Protein AF-A0A521ZHH7-F1 (afdb_monomer_lite)

pLDDT: mean 89.49, std 10.68, range [55.5, 97.81]

Radius of gyration: 18.01 Å; chains: 1; bounding box: 31×34×40 Å

Foldseek 3Di:
DVVVCVVVVHDDDPVNVVVVVVVVVVVVVVCPPPDDDDDCVNVPHDPVNVCVVCVVVCVVPVPDDDD

Secondary structure (DSSP, 8-state):
-HHHHHHHT----HHHHHHHHHHHHHHHHHTTS------GGGGT--HHHHHHHHHHHHHHHTPPPP-

Structure (mmCIF, N/CA/C/O backbone):
data_AF-A0A521ZHH7-F1
#
_entry.id   AF-A0A521ZHH7-F1
#
loop_
_atom_site.group_PDB
_atom_site.id
_atom_site.type_symbol
_atom_site.label_atom_id
_atom_site.label_alt_id
_atom_site.label_comp_id
_atom_site.label_asym_id
_atom_site.label_entity_id
_atom_site.label_seq_id
_atom_site.pdbx_PDB_ins_code
_atom_site.Cartn_x
_atom_site.Cartn_y
_atom_site.Cartn_z
_atom_site.occupancy
_atom_site.B_iso_or_equiv
_atom_site.auth_seq_id
_atom_site.auth_comp_id
_atom_site.auth_asym_id
_atom_site.auth_atom_id
_atom_site.pdbx_PDB_model_num
ATOM 1 N N . MET A 1 1 ? -7.983 -2.312 5.270 1.00 91.00 1 MET A N 1
ATOM 2 C CA . MET A 1 1 ? -7.556 -3.230 6.349 1.00 91.00 1 MET A CA 1
ATOM 3 C C . MET A 1 1 ? -8.539 -4.371 6.569 1.00 91.00 1 MET A C 1
ATOM 5 O O . MET A 1 1 ? -8.088 -5.499 6.463 1.00 91.00 1 MET A O 1
ATOM 9 N N . ARG A 1 2 ? -9.847 -4.120 6.749 1.00 92.88 2 ARG A N 1
ATOM 10 C CA . ARG A 1 2 ? -10.886 -5.166 6.924 1.00 92.88 2 ARG A CA 1
ATOM 11 C C . ARG A 1 2 ? -10.752 -6.381 5.990 1.00 92.88 2 ARG A C 1
ATOM 13 O O . ARG A 1 2 ? -10.538 -7.476 6.477 1.00 92.88 2 ARG A O 1
ATOM 20 N N . HIS A 1 3 ? -10.683 -6.175 4.671 1.00 94.62 3 HIS A N 1
ATOM 21 C CA . HIS A 1 3 ? -10.550 -7.289 3.713 1.00 94.62 3 HIS A CA 1
ATOM 22 C C . HIS A 1 3 ? -9.314 -8.186 3.925 1.00 94.62 3 HIS A C 1
ATOM 24 O O . HIS A 1 3 ? -9.350 -9.360 3.577 1.00 94.62 3 HIS A O 1
ATOM 30 N N . ILE A 1 4 ? -8.211 -7.653 4.468 1.00 96.25 4 ILE A N 1
ATOM 31 C CA . ILE A 1 4 ? -7.003 -8.445 4.755 1.00 96.25 4 ILE A CA 1
ATOM 32 C C . ILE A 1 4 ? -7.236 -9.339 5.977 1.00 96.25 4 ILE A C 1
ATOM 34 O O . ILE A 1 4 ? -6.798 -10.484 5.974 1.00 96.25 4 ILE A O 1
ATOM 38 N N . TYR A 1 5 ? -7.930 -8.822 6.993 1.00 96.50 5 TYR A N 1
ATOM 39 C CA . TYR A 1 5 ? -8.308 -9.572 8.194 1.00 96.50 5 TYR A CA 1
ATOM 40 C C . TYR A 1 5 ? -9.329 -10.664 7.861 1.00 96.50 5 TYR A C 1
ATOM 42 O O . TYR A 1 5 ? -9.144 -11.817 8.242 1.00 96.50 5 TYR A O 1
ATOM 50 N N . ASP A 1 6 ? -10.330 -10.334 7.041 1.00 97.12 6 ASP A N 1
ATOM 51 C CA . ASP A 1 6 ? -11.311 -11.307 6.553 1.00 97.12 6 ASP A CA 1
ATOM 52 C C . ASP A 1 6 ? -10.629 -12.433 5.759 1.00 97.12 6 ASP A C 1
ATOM 5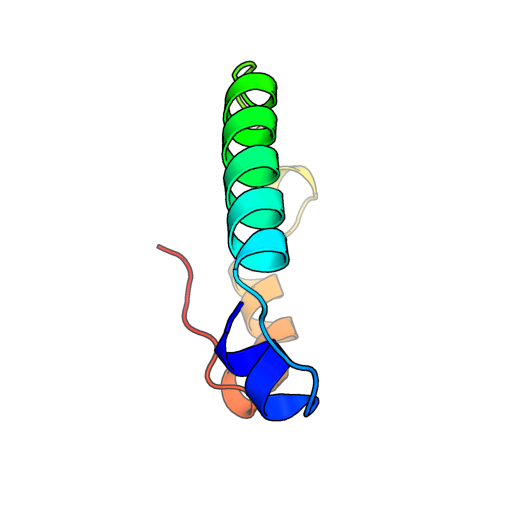4 O O . ASP A 1 6 ? -10.904 -13.612 5.972 1.00 97.12 6 ASP A O 1
ATOM 58 N N . PHE A 1 7 ? -9.693 -12.081 4.869 1.00 97.44 7 PHE A N 1
ATOM 59 C CA . PHE A 1 7 ? -8.922 -13.052 4.091 1.00 97.44 7 PHE A CA 1
ATOM 60 C C . PHE A 1 7 ? -8.027 -13.942 4.964 1.00 97.44 7 PHE A C 1
ATOM 62 O O . PHE A 1 7 ? -7.877 -15.128 4.675 1.00 97.44 7 PHE A O 1
ATOM 69 N N . SER A 1 8 ? -7.417 -13.388 6.014 1.00 97.06 8 SER A N 1
ATOM 70 C CA . SER A 1 8 ? -6.533 -14.139 6.911 1.00 97.06 8 SER A CA 1
ATOM 71 C C . SER A 1 8 ? -7.282 -14.949 7.973 1.00 97.06 8 SER A C 1
ATOM 73 O O . SER A 1 8 ? -6.654 -15.749 8.667 1.00 97.06 8 SER A O 1
ATOM 75 N N . GLY A 1 9 ? -8.601 -14.766 8.102 1.00 96.81 9 GLY A N 1
ATOM 76 C CA . GLY A 1 9 ? -9.415 -15.386 9.149 1.00 96.81 9 GLY A CA 1
ATOM 77 C C . GLY A 1 9 ? -9.126 -1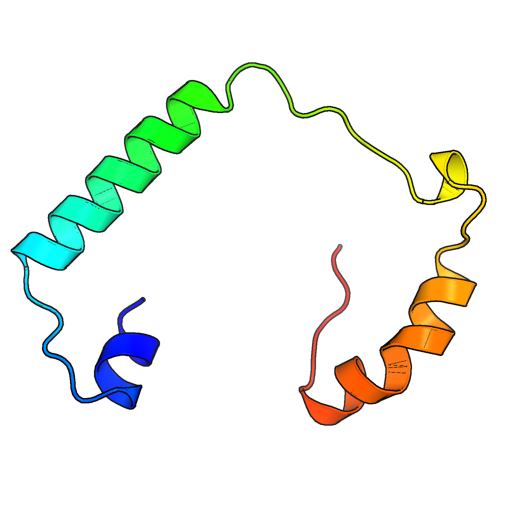4.838 10.550 1.00 96.81 9 GLY A C 1
ATOM 78 O O . GLY A 1 9 ? -9.476 -15.478 11.540 1.00 96.81 9 GLY A O 1
ATOM 79 N N . ILE A 1 10 ? -8.464 -13.683 10.642 1.00 96.81 10 ILE A N 1
ATOM 80 C CA . ILE A 1 10 ? -8.165 -13.008 11.905 1.00 96.81 10 ILE A CA 1
ATOM 81 C C . ILE A 1 10 ? -9.301 -12.032 12.196 1.00 96.81 10 ILE A C 1
ATOM 83 O O . ILE A 1 10 ? -9.693 -11.248 11.335 1.00 96.81 10 ILE A O 1
ATOM 87 N N . GLU A 1 11 ? -9.813 -12.048 13.423 1.00 97.25 11 GLU A N 1
ATOM 88 C CA . GLU A 1 11 ? -10.862 -11.120 13.836 1.00 97.25 11 GLU A CA 1
ATOM 89 C C . GLU A 1 11 ? -10.373 -9.663 13.787 1.00 97.25 11 GLU A C 1
ATOM 91 O O . GLU A 1 11 ? -9.309 -9.322 14.308 1.00 97.25 11 GLU A O 1
ATOM 96 N N . PHE A 1 12 ? -11.168 -8.789 13.167 1.00 96.81 12 PHE A N 1
ATOM 97 C CA . PHE A 1 12 ? -10.913 -7.351 13.134 1.00 96.81 12 PHE A CA 1
ATOM 98 C C . PHE A 1 12 ? -11.667 -6.651 14.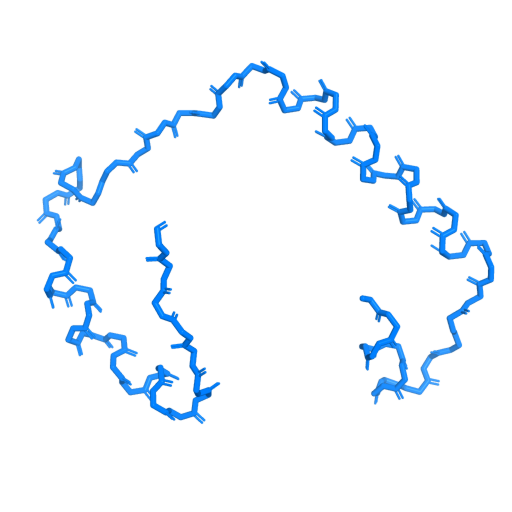271 1.00 96.81 12 PHE A C 1
ATOM 100 O O . PHE A 1 12 ? -12.797 -6.194 14.088 1.00 96.81 12 PHE A O 1
ATOM 107 N N . THR A 1 13 ? -11.049 -6.610 15.455 1.00 97.75 13 THR A N 1
ATOM 108 C CA . THR A 1 13 ? -11.679 -6.076 16.674 1.00 97.75 13 THR A CA 1
ATOM 109 C C . THR A 1 13 ? -11.794 -4.541 16.662 1.00 97.75 13 THR A C 1
ATOM 111 O O . THR A 1 13 ? -11.016 -3.870 15.970 1.00 97.75 13 THR A O 1
ATOM 114 N N . PRO A 1 14 ? -12.712 -3.951 17.455 1.00 97.50 14 PRO A N 1
ATOM 115 C CA . PRO A 1 14 ? -12.817 -2.496 17.602 1.00 97.50 14 PRO A CA 1
ATOM 116 C C . PRO A 1 14 ? -11.513 -1.826 18.060 1.00 97.50 14 PRO A C 1
ATOM 118 O O . PRO A 1 14 ? -11.138 -0.779 17.539 1.00 97.50 14 PRO A O 1
ATOM 121 N N . GLU A 1 15 ? -10.775 -2.454 18.976 1.00 97.62 15 GLU A N 1
ATOM 122 C CA . GLU A 1 15 ? -9.498 -1.944 19.493 1.00 97.62 15 GLU A CA 1
ATOM 123 C C . GLU A 1 15 ? -8.432 -1.898 18.391 1.00 97.62 15 GLU A C 1
ATOM 125 O O . GLU A 1 15 ? -7.613 -0.981 18.336 1.00 97.62 15 GLU A O 1
ATOM 130 N N . THR A 1 16 ? -8.456 -2.875 17.479 1.00 97.19 16 THR A N 1
ATOM 131 C CA . THR A 1 16 ? -7.559 -2.911 16.319 1.00 97.19 16 THR A CA 1
ATOM 132 C C . THR A 1 16 ? -7.866 -1.771 15.350 1.00 97.19 16 THR A C 1
ATOM 134 O O . THR A 1 16 ? -6.952 -1.123 14.838 1.00 97.19 16 THR A O 1
ATOM 137 N N . GLU A 1 17 ? -9.149 -1.505 15.096 1.00 97.00 17 GLU A N 1
ATOM 138 C CA . GLU A 1 17 ? -9.576 -0.385 14.257 1.00 97.00 17 GLU A CA 1
ATOM 139 C C . GLU A 1 17 ? -9.152 0.961 14.856 1.00 97.00 17 GLU A C 1
ATOM 141 O O . GLU A 1 17 ? -8.594 1.798 14.142 1.00 97.00 17 GLU A O 1
ATOM 146 N N . GLU A 1 18 ? -9.332 1.137 16.167 1.00 97.81 18 GLU A N 1
ATOM 147 C CA . GLU A 1 18 ? -8.907 2.339 16.886 1.00 97.81 18 GLU A CA 1
ATOM 148 C C . GLU A 1 18 ? -7.383 2.521 16.841 1.00 97.81 18 GLU A C 1
ATOM 150 O O . GLU A 1 18 ? -6.893 3.606 16.522 1.00 97.81 18 GLU A O 1
ATOM 155 N N . ALA A 1 19 ? -6.611 1.457 17.076 1.00 96.94 19 ALA A N 1
ATOM 156 C CA . ALA A 1 19 ? -5.153 1.504 17.005 1.00 96.94 19 ALA A CA 1
ATOM 157 C C . ALA A 1 19 ? -4.647 1.895 15.604 1.00 96.94 19 ALA A C 1
ATOM 159 O O . ALA A 1 19 ? -3.750 2.734 15.482 1.00 96.94 19 ALA A O 1
ATOM 160 N N . LEU A 1 20 ? -5.239 1.337 14.541 1.00 96.44 20 LEU A N 1
ATOM 161 C CA . LEU A 1 20 ? -4.898 1.686 13.157 1.00 96.44 20 LEU A CA 1
ATOM 162 C C . LEU A 1 20 ? -5.253 3.141 12.826 1.00 96.44 20 LEU A C 1
ATOM 164 O O . LEU A 1 20 ? -4.473 3.823 12.158 1.00 96.44 20 LEU A O 1
ATOM 168 N N . ALA A 1 21 ? -6.406 3.623 13.298 1.00 95.69 21 ALA A N 1
ATOM 169 C CA . ALA A 1 21 ? -6.829 5.007 13.108 1.00 95.69 21 ALA A CA 1
ATOM 170 C C . ALA A 1 21 ? -5.897 5.992 13.834 1.00 95.69 21 ALA A C 1
ATOM 172 O O . ALA A 1 21 ? -5.478 6.996 13.251 1.00 95.69 21 ALA A O 1
ATOM 173 N N . ASN A 1 22 ? -5.519 5.676 15.075 1.00 96.12 22 ASN A N 1
ATOM 174 C CA . ASN A 1 22 ? -4.594 6.479 15.870 1.00 96.12 22 ASN A CA 1
ATOM 175 C C . ASN A 1 22 ? -3.212 6.549 15.217 1.00 96.12 22 ASN A C 1
ATOM 177 O O . ASN A 1 22 ? -2.670 7.641 15.049 1.00 96.12 22 ASN A O 1
ATOM 181 N N . TRP A 1 23 ? -2.673 5.412 14.771 1.00 94.44 23 TRP A N 1
ATOM 182 C CA . TRP A 1 23 ? -1.394 5.383 14.063 1.00 94.44 23 TRP A CA 1
ATOM 183 C C . TRP A 1 23 ? -1.424 6.237 12.789 1.00 94.44 23 TRP A C 1
ATOM 185 O O . TRP A 1 23 ? -0.536 7.062 12.586 1.00 94.44 23 TRP A O 1
ATOM 195 N N . LEU A 1 24 ? -2.474 6.113 11.967 1.00 92.50 24 LEU A N 1
ATOM 196 C CA . LEU A 1 24 ? -2.608 6.897 10.736 1.00 92.50 24 LEU A CA 1
ATOM 197 C C . LEU A 1 24 ? -2.643 8.408 11.017 1.00 92.50 24 LEU A C 1
ATOM 199 O O . LEU A 1 24 ? -2.006 9.184 10.303 1.00 92.50 24 LEU A O 1
ATOM 203 N N . SER A 1 25 ? -3.370 8.816 12.060 1.00 92.75 25 SER A N 1
ATOM 204 C CA . SER A 1 25 ? -3.453 10.212 12.501 1.00 92.75 25 SER A CA 1
ATOM 205 C C . SER A 1 25 ? -2.087 10.761 12.920 1.00 92.75 25 SER A C 1
ATOM 207 O O . SER A 1 25 ? -1.710 11.858 12.505 1.00 92.75 25 SER A O 1
ATOM 209 N N . GLU A 1 26 ? -1.309 9.998 13.693 1.00 91.50 26 GLU A N 1
ATOM 210 C CA . GLU A 1 26 ? 0.034 10.412 14.111 1.00 91.50 26 GLU A CA 1
ATOM 211 C C . GLU A 1 26 ? 1.020 10.455 12.935 1.00 91.50 26 GLU A C 1
ATOM 213 O O . GLU A 1 26 ? 1.690 11.468 12.735 1.00 91.50 26 GLU A O 1
ATOM 218 N N . SER A 1 27 ? 1.041 9.437 12.069 1.00 86.31 27 SER A N 1
ATOM 219 C CA . SER A 1 27 ? 1.935 9.416 10.901 1.00 86.31 27 SER A CA 1
ATOM 220 C C . SER A 1 27 ? 1.673 10.568 9.923 1.00 86.31 27 SER A C 1
ATOM 222 O O . SER A 1 27 ? 2.608 11.120 9.341 1.00 86.31 27 SER A O 1
ATOM 224 N N . GLN A 1 28 ? 0.418 10.999 9.761 1.00 84.94 28 GLN A N 1
ATOM 225 C CA . GLN A 1 28 ? 0.094 12.183 8.955 1.00 84.94 28 GLN A CA 1
ATOM 226 C C . GLN A 1 28 ? 0.631 13.485 9.567 1.00 84.94 28 GLN A C 1
ATOM 228 O O . GLN A 1 28 ? 0.997 14.403 8.830 1.00 84.94 28 GLN A O 1
ATOM 233 N N . LYS A 1 29 ? 0.705 13.582 10.901 1.00 82.00 29 LYS A N 1
ATOM 234 C CA . LYS A 1 29 ? 1.308 14.737 11.587 1.00 82.00 29 LYS A CA 1
ATOM 235 C C . LYS A 1 29 ? 2.828 14.753 11.431 1.00 82.00 29 LYS A C 1
ATOM 237 O O . LYS A 1 29 ? 3.394 15.837 11.301 1.00 82.00 29 LYS A O 1
ATOM 242 N N . GLU A 1 30 ? 3.474 13.590 11.434 1.00 75.12 30 GLU A N 1
ATOM 243 C CA . GLU A 1 30 ? 4.925 13.460 11.239 1.00 75.12 30 GLU A CA 1
ATOM 244 C C . GLU A 1 30 ? 5.346 13.773 9.798 1.00 75.12 30 GLU A C 1
ATOM 246 O O . GLU A 1 30 ? 6.351 14.448 9.575 1.00 75.12 30 GLU A O 1
ATOM 251 N N . ASN A 1 31 ? 4.523 13.403 8.812 1.00 66.06 31 ASN A N 1
ATOM 252 C CA . ASN A 1 31 ? 4.770 13.668 7.390 1.00 66.06 31 ASN A CA 1
ATOM 253 C C . ASN A 1 31 ? 4.549 15.146 6.970 1.00 66.06 31 ASN A C 1
ATOM 255 O O . ASN A 1 31 ? 4.377 15.449 5.790 1.00 66.06 31 ASN A O 1
ATOM 259 N N . ARG A 1 32 ? 4.522 16.088 7.928 1.00 59.22 32 ARG A N 1
ATOM 260 C CA . ARG A 1 32 ? 4.339 17.536 7.688 1.00 59.22 32 ARG A CA 1
ATOM 261 C C . ARG A 1 32 ? 5.524 18.204 6.990 1.00 59.22 32 ARG A C 1
ATOM 263 O O . ARG A 1 32 ? 5.341 19.248 6.365 1.00 59.22 32 ARG A O 1
ATOM 270 N N . TYR A 1 33 ? 6.722 17.635 7.082 1.00 60.66 33 TYR A N 1
ATOM 271 C CA . TYR A 1 33 ? 7.891 18.121 6.352 1.00 60.66 33 TYR A CA 1
ATOM 272 C C . TYR A 1 33 ? 7.884 17.462 4.974 1.00 60.66 33 TYR A C 1
ATOM 274 O O . TYR A 1 33 ? 8.325 16.328 4.832 1.00 60.66 33 TYR A O 1
ATOM 282 N N . GLY A 1 34 ? 7.278 18.153 4.001 1.00 55.50 34 GLY A N 1
ATOM 283 C CA . GLY A 1 34 ? 6.974 17.649 2.660 1.00 55.50 34 GLY A CA 1
ATOM 284 C C . GLY A 1 34 ? 8.034 16.700 2.102 1.00 55.50 34 GLY A C 1
ATOM 285 O O . GLY A 1 34 ? 9.211 17.050 2.014 1.00 55.50 34 GLY A O 1
ATOM 286 N N . GLY A 1 35 ? 7.591 15.492 1.749 1.00 63.88 35 GLY A N 1
ATOM 287 C CA . GLY A 1 35 ? 8.463 14.429 1.268 1.00 63.88 35 GLY A CA 1
ATOM 288 C C . GLY A 1 35 ? 9.311 14.884 0.083 1.00 63.88 35 GLY A C 1
ATOM 289 O O . GLY A 1 35 ? 8.822 15.547 -0.835 1.00 63.88 35 GLY A O 1
ATOM 290 N N . HIS A 1 36 ? 10.592 14.521 0.108 1.00 66.88 36 HIS A N 1
ATOM 291 C CA . HIS A 1 36 ? 11.487 14.705 -1.026 1.00 66.88 36 HIS A CA 1
ATOM 292 C C . HIS A 1 36 ? 10.862 14.051 -2.263 1.00 66.88 36 HIS A C 1
ATOM 294 O O . HIS A 1 36 ? 10.674 12.835 -2.313 1.00 66.88 36 HIS A O 1
ATOM 300 N N . ARG A 1 37 ? 10.489 14.871 -3.251 1.00 69.94 37 ARG A N 1
ATOM 301 C CA . ARG A 1 37 ? 9.945 14.372 -4.512 1.00 69.94 37 ARG A CA 1
ATOM 302 C C . ARG A 1 37 ? 11.105 13.879 -5.362 1.00 69.94 37 ARG A C 1
ATOM 304 O O . ARG A 1 37 ? 11.797 14.688 -5.970 1.00 69.94 37 ARG A O 1
ATOM 311 N N . TYR A 1 38 ? 11.291 12.569 -5.386 1.00 78.81 38 TYR A N 1
ATOM 312 C CA . TYR A 1 38 ? 12.204 11.919 -6.313 1.00 78.81 38 TYR A CA 1
ATOM 313 C C . TYR A 1 38 ? 11.509 11.689 -7.651 1.00 78.81 38 TYR A C 1
ATOM 315 O O . TYR A 1 38 ? 10.378 11.198 -7.697 1.00 78.81 38 TYR A O 1
ATOM 323 N N . ALA A 1 39 ? 12.180 12.060 -8.731 1.00 83.56 39 ALA A N 1
ATOM 324 C CA . ALA A 1 39 ? 11.761 11.773 -10.090 1.00 83.56 39 ALA A CA 1
ATOM 325 C C . ALA A 1 39 ? 12.530 10.547 -10.615 1.00 83.56 39 ALA A C 1
ATOM 327 O O . ALA A 1 39 ? 13.638 10.259 -10.163 1.00 83.56 39 ALA A O 1
ATOM 328 N N . LEU A 1 40 ? 11.962 9.800 -11.569 1.00 87.38 40 LEU A N 1
ATOM 329 C CA . LEU A 1 40 ? 12.673 8.656 -12.171 1.00 87.38 40 LEU A CA 1
ATOM 330 C C . LEU A 1 40 ? 13.961 9.122 -12.867 1.00 87.38 40 LEU A C 1
ATOM 332 O O . LEU A 1 40 ? 14.980 8.429 -12.867 1.00 87.38 40 LEU A O 1
ATOM 336 N N . GLU A 1 41 ? 13.908 10.339 -13.397 1.00 88.69 41 GLU A N 1
ATOM 337 C CA . GLU A 1 41 ? 14.981 11.026 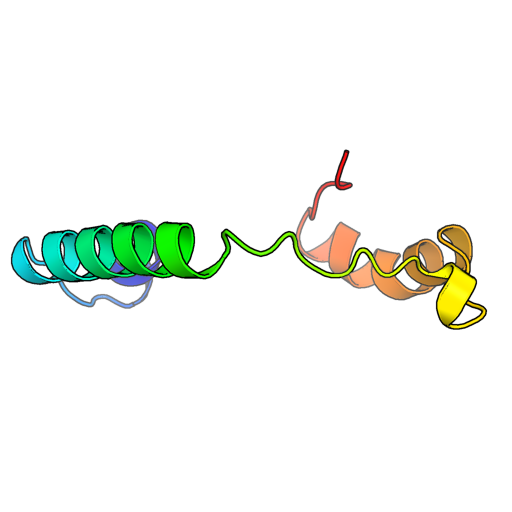-14.091 1.00 88.69 41 GLU A CA 1
ATOM 338 C C . GLU A 1 41 ? 16.188 11.290 -13.179 1.00 88.69 41 GLU A C 1
ATOM 340 O O . GLU A 1 41 ? 17.318 11.242 -13.664 1.00 88.69 41 GLU A O 1
ATOM 345 N N . ASP A 1 42 ? 15.983 11.462 -11.864 1.00 90.75 42 ASP A N 1
ATOM 346 C CA . ASP A 1 42 ? 17.071 11.630 -10.883 1.00 90.75 42 ASP A CA 1
ATOM 347 C C . ASP A 1 42 ? 17.968 10.381 -10.795 1.00 90.75 42 ASP A C 1
ATOM 349 O O . ASP A 1 42 ? 19.118 10.453 -10.364 1.00 90.75 42 ASP A O 1
ATOM 353 N N . PHE A 1 43 ? 17.455 9.233 -11.245 1.00 90.81 43 PHE A N 1
ATOM 354 C CA . PHE A 1 43 ? 18.160 7.953 -11.286 1.00 90.81 43 PHE A CA 1
ATOM 355 C C . PHE A 1 43 ? 18.526 7.521 -12.711 1.00 90.81 43 PHE A C 1
ATOM 357 O O . PHE A 1 43 ? 18.977 6.394 -12.916 1.00 90.81 43 PHE A O 1
ATOM 364 N N . GLY A 1 44 ? 18.328 8.396 -13.703 1.00 93.12 44 GLY A N 1
ATOM 365 C CA . GLY A 1 44 ? 18.575 8.092 -15.113 1.00 93.12 44 GLY A CA 1
ATOM 366 C C . GLY A 1 44 ? 17.582 7.094 -15.714 1.00 93.12 44 GLY A C 1
ATOM 367 O O . GLY A 1 44 ? 17.914 6.425 -16.689 1.00 93.12 44 GLY A O 1
ATOM 368 N N . ILE A 1 45 ? 16.382 6.972 -15.136 1.00 93.25 45 ILE A N 1
ATOM 369 C CA . ILE A 1 45 ? 15.355 6.018 -15.561 1.00 93.25 45 ILE A CA 1
ATOM 370 C C . ILE A 1 45 ? 14.201 6.769 -16.228 1.00 93.25 45 ILE A C 1
ATOM 372 O O . ILE A 1 45 ? 13.764 7.814 -15.752 1.00 93.25 45 ILE A O 1
ATOM 376 N N . SER A 1 46 ? 13.663 6.214 -17.316 1.00 92.38 46 SER A N 1
ATOM 377 C CA . SER A 1 46 ? 12.464 6.757 -17.968 1.00 92.38 46 SER A CA 1
ATOM 378 C C . SER A 1 46 ? 11.181 6.045 -17.526 1.00 92.38 46 SER A C 1
ATOM 380 O O . SER A 1 46 ? 11.175 4.850 -17.208 1.00 92.38 46 SER A O 1
ATOM 382 N N . LYS A 1 47 ? 10.048 6.757 -17.580 1.00 90.50 47 LYS A N 1
ATOM 383 C CA . LYS A 1 47 ? 8.719 6.173 -17.327 1.00 90.50 47 LYS A CA 1
ATOM 384 C C . LYS A 1 47 ? 8.409 5.013 -18.280 1.00 90.50 47 LYS A C 1
ATOM 386 O O . LYS A 1 47 ? 7.834 4.017 -17.854 1.00 90.50 47 LYS A O 1
ATOM 391 N N . GLN A 1 48 ? 8.809 5.121 -19.549 1.00 92.31 48 GLN A N 1
ATOM 392 C CA . GLN A 1 48 ? 8.603 4.086 -20.568 1.00 92.31 48 GLN A CA 1
ATOM 393 C C . GLN A 1 48 ? 9.383 2.809 -20.245 1.00 92.31 48 GLN A C 1
ATOM 395 O O . GLN A 1 48 ? 8.871 1.707 -20.428 1.00 92.31 48 GLN A O 1
ATOM 400 N N . GLU A 1 49 ? 10.608 2.950 -19.742 1.00 93.44 49 GLU A N 1
ATOM 401 C CA . GLU A 1 49 ? 11.434 1.810 -19.355 1.00 93.44 49 GLU A CA 1
ATOM 402 C C . GLU A 1 49 ? 10.844 1.056 -18.158 1.00 93.44 49 GLU A C 1
ATOM 404 O O . GLU A 1 49 ? 10.760 -0.174 -18.182 1.00 93.44 49 GLU A O 1
ATOM 409 N N . ILE A 1 50 ? 10.381 1.778 -17.133 1.00 92.75 50 ILE A N 1
ATOM 410 C CA . ILE A 1 50 ? 9.689 1.165 -15.991 1.00 92.75 50 ILE A CA 1
ATOM 411 C C . ILE A 1 50 ? 8.382 0.513 -16.426 1.00 92.75 50 ILE A C 1
ATOM 413 O O . ILE A 1 50 ? 8.094 -0.603 -15.993 1.00 92.75 50 ILE A O 1
ATOM 417 N N . ASP A 1 51 ? 7.614 1.162 -17.300 1.00 92.88 51 ASP A N 1
ATOM 418 C CA . ASP A 1 51 ? 6.381 0.582 -17.824 1.00 92.88 51 ASP A CA 1
ATOM 419 C C . ASP A 1 51 ? 6.637 -0.752 -18.536 1.00 92.88 51 ASP A C 1
ATOM 421 O O . ASP A 1 51 ? 6.018 -1.765 -18.207 1.00 92.88 51 ASP A O 1
ATOM 425 N N . ALA A 1 52 ? 7.612 -0.784 -19.447 1.00 94.62 52 ALA A N 1
ATOM 426 C CA . ALA A 1 52 ? 7.975 -1.995 -20.172 1.00 94.62 52 ALA A CA 1
ATOM 427 C C . ALA A 1 52 ? 8.397 -3.130 -19.223 1.00 94.62 52 ALA A C 1
ATOM 429 O O . ALA A 1 52 ? 7.953 -4.266 -19.389 1.00 94.62 52 ALA A O 1
ATO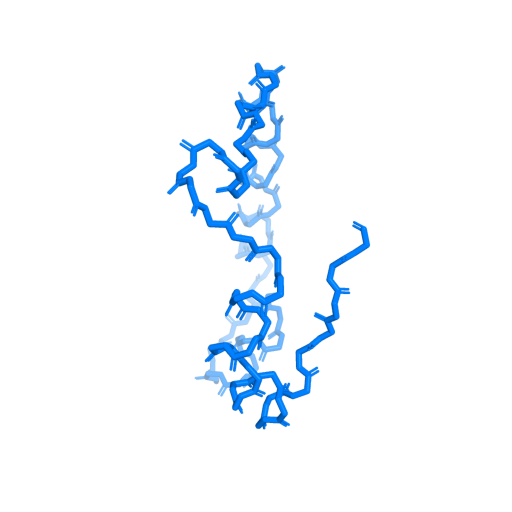M 430 N N . ARG A 1 53 ? 9.202 -2.824 -18.195 1.00 94.38 53 ARG A N 1
ATOM 431 C CA . ARG A 1 53 ? 9.664 -3.809 -17.201 1.00 94.38 53 ARG A CA 1
ATOM 432 C C . ARG A 1 53 ? 8.538 -4.313 -16.292 1.00 94.38 53 ARG A C 1
ATOM 434 O O . ARG A 1 53 ? 8.551 -5.479 -15.907 1.00 94.38 53 ARG A O 1
ATOM 441 N N . MET A 1 54 ? 7.575 -3.458 -15.944 1.00 95.12 54 MET A N 1
ATOM 442 C CA . MET A 1 54 ? 6.506 -3.776 -14.984 1.00 95.12 54 MET A CA 1
ATOM 443 C C . MET A 1 54 ? 5.215 -4.283 -15.631 1.00 95.12 54 MET A C 1
ATOM 445 O O . MET A 1 54 ? 4.324 -4.753 -14.919 1.00 95.12 54 MET A O 1
ATOM 449 N N . ARG A 1 55 ? 5.114 -4.243 -16.965 1.00 95.00 55 ARG A N 1
ATOM 450 C CA . ARG A 1 55 ? 3.935 -4.660 -17.737 1.00 95.00 55 ARG A CA 1
ATOM 451 C C . ARG A 1 55 ? 3.375 -6.013 -17.312 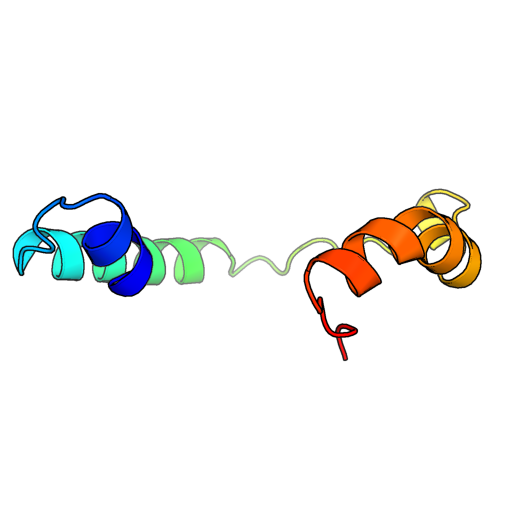1.00 95.00 55 ARG A C 1
ATOM 453 O O . ARG A 1 55 ? 2.185 -6.116 -17.042 1.00 95.00 55 ARG A O 1
ATOM 460 N N . PHE A 1 56 ? 4.240 -7.014 -17.162 1.00 96.00 56 PHE A N 1
ATOM 461 C CA . PHE A 1 56 ? 3.838 -8.358 -16.742 1.00 96.00 56 PHE A CA 1
ATOM 462 C C . PHE A 1 56 ? 3.073 -8.361 -15.407 1.00 96.00 56 PHE A C 1
ATOM 464 O O . PHE A 1 56 ? 2.029 -8.998 -15.280 1.00 96.00 56 PHE A O 1
ATOM 471 N N . VAL A 1 57 ? 3.577 -7.638 -14.402 1.00 95.19 57 VAL A N 1
ATOM 472 C CA . VAL A 1 57 ? 2.951 -7.575 -13.072 1.00 95.19 57 VAL A CA 1
ATOM 473 C C . VAL A 1 57 ? 1.652 -6.773 -13.137 1.00 95.19 57 VAL A C 1
ATOM 475 O O . VAL A 1 57 ? 0.654 -7.177 -12.540 1.00 95.19 57 VAL A O 1
ATOM 478 N N . ARG A 1 58 ? 1.639 -5.673 -13.903 1.00 94.81 58 ARG A N 1
ATOM 479 C CA . ARG A 1 58 ? 0.441 -4.846 -14.099 1.00 94.81 58 ARG A CA 1
ATOM 480 C C . ARG A 1 58 ? -0.695 -5.630 -14.739 1.00 94.81 58 ARG A C 1
ATOM 482 O O . ARG A 1 58 ? -1.806 -5.579 -14.228 1.00 94.81 58 ARG A O 1
ATOM 489 N N . GLU A 1 59 ? -0.412 -6.375 -15.804 1.00 95.38 59 GLU A N 1
ATOM 490 C CA . GLU A 1 59 ? -1.398 -7.206 -16.500 1.00 95.38 59 GLU A CA 1
ATOM 491 C C . GLU A 1 59 ? -1.900 -8.345 -15.606 1.00 95.38 59 GLU A C 1
ATOM 493 O O . GLU A 1 59 ? -3.106 -8.550 -15.488 1.00 95.38 59 GLU A O 1
ATOM 498 N N . ARG A 1 60 ? -0.991 -9.044 -14.911 1.00 97.19 60 ARG A N 1
ATOM 499 C CA . ARG A 1 60 ? -1.342 -10.173 -14.037 1.00 97.19 60 ARG A CA 1
ATOM 500 C C . ARG A 1 60 ? -2.257 -9.784 -12.875 1.00 97.19 60 ARG A C 1
ATOM 502 O O . ARG A 1 60 ? -3.107 -10.582 -12.492 1.00 97.19 60 ARG A O 1
ATOM 509 N N . TYR A 1 61 ? -2.053 -8.603 -12.295 1.00 96.19 61 TYR A N 1
ATOM 510 C CA . TYR A 1 61 ? -2.757 -8.159 -11.087 1.00 96.19 61 TYR A CA 1
ATOM 511 C C . TYR A 1 61 ? -3.689 -6.962 -11.320 1.00 96.19 61 TYR A C 1
ATOM 513 O O . TYR A 1 61 ? -4.178 -6.385 -10.354 1.00 96.19 61 TYR A O 1
ATOM 521 N N . ALA A 1 62 ? -3.934 -6.586 -12.580 1.00 95.31 62 ALA A N 1
ATOM 522 C CA . ALA A 1 62 ? -4.771 -5.449 -12.974 1.00 95.31 62 ALA A CA 1
ATOM 523 C C . ALA A 1 62 ? -4.418 -4.134 -12.241 1.00 95.31 62 ALA A C 1
ATOM 525 O O . ALA A 1 62 ? -5.298 -3.396 -11.796 1.00 95.31 62 ALA A O 1
ATOM 526 N N . ILE A 1 63 ? -3.120 -3.841 -12.096 1.00 93.38 63 ILE A N 1
ATOM 527 C CA . ILE A 1 63 ? -2.644 -2.658 -11.361 1.00 93.38 63 ILE A CA 1
ATOM 528 C C . ILE A 1 63 ? -2.835 -1.398 -12.228 1.00 93.38 63 ILE A C 1
ATOM 530 O O . ILE A 1 63 ? -2.229 -1.321 -13.305 1.00 93.38 63 ILE A O 1
ATOM 534 N N . PRO A 1 64 ? -3.606 -0.388 -11.774 1.00 92.44 64 PRO A N 1
ATOM 535 C CA . PRO A 1 64 ? -3.836 0.838 -12.535 1.00 92.44 64 PRO A CA 1
ATOM 536 C C . PRO A 1 64 ? -2.578 1.716 -12.633 1.00 92.44 64 PRO A C 1
ATOM 538 O O . PRO A 1 64 ? -1.617 1.571 -11.871 1.00 92.44 64 PRO A O 1
ATOM 541 N N . TYR A 1 65 ? -2.579 2.648 -13.588 1.00 87.94 65 TYR A N 1
ATOM 542 C CA . TYR A 1 65 ? -1.585 3.720 -13.617 1.00 87.94 65 TYR A CA 1
ATOM 543 C C . TYR A 1 65 ? -1.908 4.760 -12.546 1.00 87.94 65 TYR A C 1
ATOM 545 O O . TYR A 1 65 ? -3.066 5.133 -12.366 1.00 87.94 65 TYR A O 1
ATOM 553 N N . GLU A 1 66 ? -0.869 5.231 -11.866 1.00 82.56 66 GLU A N 1
ATOM 554 C CA . GLU A 1 66 ? -0.953 6.369 -10.954 1.00 82.56 66 GLU A CA 1
ATOM 555 C C . GLU A 1 66 ? -1.096 7.658 -11.783 1.00 82.56 66 GLU A C 1
ATOM 557 O O . GLU A 1 66 ? -0.435 7.808 -12.821 1.00 82.56 66 GLU A O 1
ATOM 562 N N . GLY A 1 67 ? -2.020 8.527 -11.364 1.00 67.31 67 GLY A N 1
ATOM 563 C CA . GLY A 1 67 ? -2.297 9.831 -11.978 1.00 67.31 67 GLY A CA 1
ATOM 564 C C . GLY A 1 67 ? -1.428 10.946 -11.422 1.00 67.31 67 GLY A C 1
ATOM 565 O O . GLY A 1 67 ? -0.934 10.795 -10.284 1.00 67.31 67 GLY A O 1
#

Sequence (67 aa):
MRHIYDFSGIEFTPETEEALANWLSESQKENRYGGHRYALEDFGISKQEIDARMRFVRERYAIPYEG